Protein AF-A0AAD8M185-F1 (afdb_monomer_lite)

InterPro domains:
  IPR000719 Protein kinase domain [PF00069] (32-146)
  IPR000719 Protein kinase domain [PS50011] (1-158)
  IPR000719 Protein kinase domain [SM00220] (1-154)
  IPR008271 Serine/threonine-protein kinase, active site [PS00108] (58-70)
  IPR011009 Protein kinase-like domain superfamily [SSF56112] (32-154)
  IPR050108 Cyclin-dependent kinase [PTHR24056] (34-152)

Sequence (158 aa):
MKAQCSIYELLCNFVSNLLISLHKGVPEYVKQLLELRTTSRFQFQLCKGVAHCHSHGVLHRDLKPQNLVVDKDKVILKIADLGLGRAFTVPLKSYTHEIVTLWYRAPEVLRGTIHYSTAIDMWSVRCIFAEMARRQALFQGDSEFQQLLHIFWYTFVK

Organism: NCBI:txid360622

Structure (mmCIF, N/CA/C/O backbone):
data_AF-A0AAD8M185-F1
#
_entry.id   AF-A0AAD8M185-F1
#
loop_
_atom_site.group_PDB
_atom_site.id
_atom_site.type_symbol
_atom_site.label_atom_id
_atom_site.label_alt_id
_atom_site.label_comp_id
_atom_site.label_asym_id
_atom_site.label_entity_id
_atom_site.label_seq_id
_atom_site.pdbx_PDB_ins_code
_atom_site.Cartn_x
_atom_site.Cartn_y
_atom_site.Cartn_z
_atom_site.occupancy
_atom_site.B_iso_or_equiv
_atom_site.auth_seq_id
_atom_site.auth_comp_id
_atom_site.auth_asym_id
_atom_site.auth_atom_id
_atom_site.pdbx_PDB_model_num
ATOM 1 N N . MET A 1 1 ? -8.915 -17.607 -12.278 1.00 34.66 1 MET A N 1
ATOM 2 C CA . MET A 1 1 ? -9.828 -17.189 -11.185 1.00 34.66 1 MET A CA 1
ATOM 3 C C . MET A 1 1 ? -9.411 -17.684 -9.796 1.00 34.66 1 MET A C 1
ATOM 5 O O . MET A 1 1 ? -9.163 -16.824 -8.967 1.00 34.66 1 MET A O 1
ATOM 9 N N . LYS A 1 2 ? -9.274 -18.993 -9.498 1.00 29.36 2 LYS A N 1
ATOM 10 C CA . LYS A 1 2 ? -9.004 -19.457 -8.106 1.00 29.36 2 LYS A CA 1
ATOM 11 C C . LYS A 1 2 ? -7.761 -18.836 -7.424 1.00 29.36 2 LYS A C 1
ATOM 13 O O . LYS A 1 2 ? -7.832 -18.513 -6.247 1.00 29.36 2 LYS A O 1
ATOM 18 N N . ALA A 1 3 ? -6.669 -18.593 -8.156 1.00 33.44 3 ALA A N 1
ATOM 19 C CA . ALA A 1 3 ? -5.424 -18.046 -7.593 1.00 33.44 3 ALA A CA 1
ATOM 20 C C . ALA A 1 3 ? -5.501 -16.583 -7.100 1.00 33.44 3 ALA A C 1
ATOM 22 O O . ALA A 1 3 ? -4.717 -16.196 -6.242 1.00 33.44 3 ALA A O 1
ATOM 23 N N . GLN A 1 4 ? -6.435 -15.763 -7.603 1.00 37.31 4 GLN A N 1
ATOM 24 C CA . GLN A 1 4 ? -6.602 -14.391 -7.096 1.00 37.31 4 GLN A CA 1
ATOM 25 C C . GLN A 1 4 ? -7.245 -14.376 -5.702 1.00 37.31 4 GLN A C 1
ATOM 27 O O . GLN A 1 4 ? -6.968 -13.475 -4.921 1.00 37.31 4 GLN A O 1
ATOM 32 N N . CYS A 1 5 ? -8.072 -15.372 -5.368 1.00 41.09 5 CYS A N 1
ATOM 33 C CA . CYS A 1 5 ? -8.829 -15.392 -4.116 1.00 41.09 5 CYS A CA 1
ATOM 34 C C . CYS A 1 5 ? -7.919 -15.590 -2.887 1.00 41.09 5 CYS A C 1
ATOM 36 O O . CYS A 1 5 ? -8.020 -14.830 -1.925 1.00 41.09 5 CYS A O 1
ATOM 38 N N . SER A 1 6 ? -6.950 -16.513 -2.964 1.00 51.88 6 SER A N 1
ATOM 39 C CA . SER A 1 6 ? -6.084 -16.850 -1.823 1.00 51.88 6 SER A CA 1
ATOM 40 C C . SER A 1 6 ? -5.147 -15.718 -1.390 1.00 51.88 6 SER A C 1
ATOM 42 O O . SER A 1 6 ? -4.819 -15.630 -0.211 1.00 51.88 6 SER A O 1
ATOM 44 N N . ILE A 1 7 ? -4.729 -14.828 -2.300 1.00 55.47 7 ILE A N 1
ATOM 45 C CA . ILE A 1 7 ? -3.873 -13.677 -1.962 1.00 55.47 7 ILE A CA 1
ATOM 46 C C . ILE A 1 7 ? -4.628 -12.643 -1.114 1.00 55.47 7 ILE A C 1
ATOM 48 O O . ILE A 1 7 ? -4.064 -12.125 -0.149 1.00 55.47 7 ILE A O 1
ATOM 52 N N . TYR A 1 8 ? -5.900 -12.368 -1.423 1.00 54.56 8 TYR A N 1
ATOM 53 C CA . TYR A 1 8 ? -6.714 -11.464 -0.604 1.00 54.56 8 TYR A CA 1
ATOM 54 C C . TYR A 1 8 ? -7.125 -12.112 0.721 1.00 54.56 8 TYR A C 1
ATOM 56 O O . TYR A 1 8 ? -7.108 -11.425 1.737 1.00 54.56 8 TYR A O 1
ATOM 64 N N . GLU A 1 9 ? -7.399 -13.421 0.754 1.00 51.75 9 GLU A N 1
ATOM 65 C CA . GLU A 1 9 ? -7.605 -14.153 2.014 1.00 51.75 9 GLU A CA 1
ATOM 66 C C . GLU A 1 9 ? -6.352 -14.142 2.898 1.00 51.75 9 GLU A C 1
ATOM 68 O O . GLU A 1 9 ? -6.444 -13.828 4.083 1.00 51.75 9 GLU A O 1
ATOM 73 N N . LEU A 1 10 ? -5.162 -14.392 2.336 1.00 52.41 10 LEU A N 1
ATOM 74 C CA . LEU A 1 10 ? -3.885 -14.270 3.049 1.00 52.41 10 LEU A CA 1
ATOM 75 C C . LEU A 1 10 ? -3.661 -12.858 3.599 1.00 52.41 10 LEU A C 1
ATOM 77 O O . LEU A 1 10 ? -3.129 -12.723 4.698 1.00 52.41 10 LEU A O 1
ATOM 81 N N . LEU A 1 11 ? -4.095 -11.811 2.890 1.00 56.72 11 LEU A N 1
ATOM 82 C CA . LEU A 1 11 ? -4.024 -10.435 3.388 1.00 56.72 11 LEU A CA 1
ATOM 83 C C . LEU A 1 11 ? -5.088 -10.114 4.443 1.00 56.72 11 LEU A C 1
ATOM 85 O O . LEU A 1 11 ? -4.765 -9.423 5.404 1.00 56.72 11 LEU A O 1
ATOM 89 N N . CYS A 1 12 ? -6.312 -10.634 4.337 1.00 51.94 12 CYS A N 1
ATOM 90 C CA . CYS A 1 12 ? -7.308 -10.555 5.411 1.00 51.94 12 CYS A CA 1
ATOM 91 C C . CYS A 1 12 ? -6.817 -11.280 6.672 1.00 51.94 12 CYS A C 1
ATOM 93 O O . CYS A 1 12 ? -6.930 -10.742 7.775 1.00 51.94 12 CYS A O 1
ATOM 95 N N . ASN A 1 13 ? -6.187 -12.444 6.512 1.00 48.09 13 ASN A N 1
ATOM 96 C CA . ASN A 1 13 ? -5.552 -13.188 7.595 1.00 48.09 13 ASN A CA 1
ATOM 97 C C . ASN A 1 13 ? -4.321 -12.449 8.144 1.00 48.09 13 ASN A C 1
ATOM 99 O O . ASN A 1 13 ? -4.125 -12.428 9.352 1.00 48.09 13 ASN A O 1
ATOM 103 N N . PHE A 1 14 ? -3.528 -11.771 7.307 1.00 57.72 14 PHE A N 1
ATOM 104 C CA . PHE A 1 14 ? -2.408 -10.934 7.759 1.00 57.72 14 PHE A CA 1
ATOM 105 C C . PHE A 1 14 ? -2.886 -9.690 8.518 1.00 57.72 14 PHE A C 1
ATOM 107 O O . PHE A 1 14 ? -2.328 -9.383 9.563 1.00 57.72 14 PHE A O 1
ATOM 114 N N . VAL A 1 15 ? -3.940 -9.007 8.056 1.00 53.88 15 VAL A N 1
ATOM 115 C CA . VAL A 1 15 ? -4.587 -7.899 8.785 1.00 53.88 15 VAL A CA 1
ATOM 116 C C . VAL A 1 15 ? -5.121 -8.385 10.129 1.00 53.88 15 VAL A C 1
ATOM 118 O O . VAL A 1 15 ? -4.850 -7.758 11.150 1.00 53.88 15 VAL A O 1
ATOM 121 N N . SER A 1 16 ? -5.808 -9.530 10.144 1.00 53.81 16 SER A N 1
ATOM 122 C CA . SER A 1 16 ? -6.303 -10.159 11.373 1.00 53.81 16 SER A CA 1
ATOM 123 C C . SER A 1 16 ? -5.156 -10.501 12.326 1.00 53.81 16 SER A C 1
ATOM 125 O O . SER A 1 16 ? -5.200 -10.116 13.487 1.00 53.81 16 SER A O 1
ATOM 127 N N . ASN A 1 17 ? -4.086 -11.136 11.842 1.00 48.56 17 ASN A N 1
ATOM 128 C CA . ASN A 1 17 ? -2.931 -11.519 12.657 1.00 48.56 17 ASN A CA 1
ATOM 129 C C . ASN A 1 17 ? -2.106 -10.312 13.135 1.00 48.56 17 ASN A C 1
ATOM 131 O O . ASN A 1 17 ? -1.610 -10.329 14.259 1.00 48.56 17 ASN A O 1
ATOM 135 N N . LEU A 1 18 ? -1.992 -9.247 12.335 1.00 52.72 18 LEU A N 1
ATOM 136 C CA . LEU A 1 18 ? -1.329 -8.000 12.725 1.00 52.72 18 LEU A CA 1
ATOM 137 C C . LEU A 1 18 ? -2.141 -7.256 13.796 1.00 52.72 18 LEU A C 1
ATOM 139 O O . LEU A 1 18 ? -1.565 -6.807 14.784 1.00 52.72 18 LEU A O 1
ATOM 143 N N . LEU A 1 19 ? -3.472 -7.201 13.660 1.00 51.69 19 LEU A N 1
ATOM 144 C CA . LEU A 1 19 ? -4.376 -6.729 14.717 1.00 51.69 19 LEU A CA 1
ATOM 145 C C . LEU A 1 19 ? -4.228 -7.582 15.987 1.00 51.69 19 LEU A C 1
ATOM 147 O O . LEU A 1 19 ? -3.966 -7.037 17.054 1.00 51.69 19 LEU A O 1
ATOM 151 N N . ILE A 1 20 ? -4.300 -8.912 15.882 1.00 50.72 20 ILE A N 1
ATOM 152 C CA . ILE A 1 20 ? -4.135 -9.842 17.015 1.00 50.72 20 ILE A CA 1
ATOM 153 C C . ILE A 1 20 ? -2.769 -9.661 17.701 1.00 50.72 20 ILE A C 1
ATOM 155 O O . ILE A 1 20 ? -2.691 -9.693 18.930 1.00 50.72 20 ILE A O 1
ATOM 159 N N . SER A 1 21 ? -1.696 -9.417 16.942 1.00 49.62 21 SER A N 1
ATOM 160 C CA . SER A 1 21 ? -0.357 -9.175 17.493 1.00 49.62 21 SER A CA 1
ATOM 161 C C . SER A 1 21 ? -0.231 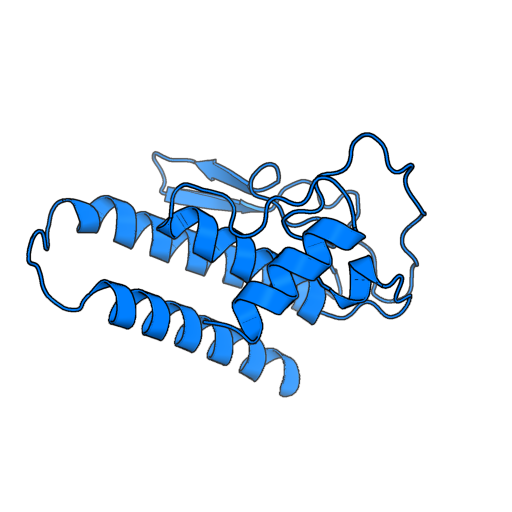-7.831 18.216 1.00 49.62 21 SER A C 1
ATOM 163 O O . SER A 1 21 ? 0.568 -7.729 19.144 1.00 49.62 21 SER A O 1
ATOM 165 N N . LEU A 1 22 ? -1.002 -6.814 17.819 1.00 50.03 22 LEU A N 1
ATOM 166 C CA . LEU A 1 22 ? -1.076 -5.514 18.501 1.00 50.03 22 LEU A CA 1
ATOM 167 C C . LEU A 1 22 ? -2.016 -5.539 19.724 1.00 50.03 22 LEU A C 1
ATOM 169 O O . LEU A 1 22 ? -1.921 -4.677 20.590 1.00 50.03 22 LEU A O 1
ATOM 173 N N . HIS A 1 23 ? -2.900 -6.537 19.821 1.00 51.09 23 HIS A N 1
ATOM 174 C CA . HIS A 1 23 ? -3.928 -6.662 20.862 1.00 51.09 23 HIS A CA 1
ATOM 175 C C . HIS A 1 23 ? -3.467 -7.339 22.170 1.00 51.09 23 HIS A C 1
ATOM 177 O O . HIS A 1 23 ? -4.254 -7.454 23.113 1.00 51.09 23 HIS A O 1
ATOM 183 N N . LYS A 1 24 ? -2.217 -7.811 22.270 1.00 46.00 24 LYS A N 1
ATOM 184 C CA . LYS A 1 24 ? -1.721 -8.511 23.468 1.00 46.00 24 LYS A CA 1
ATOM 185 C C . LYS A 1 24 ? -1.332 -7.544 24.597 1.00 46.00 24 LYS A C 1
ATOM 187 O O . LYS A 1 24 ? -0.154 -7.259 24.782 1.00 46.00 24 LYS A O 1
ATOM 192 N N . GLY A 1 25 ? -2.313 -7.124 25.404 1.00 53.72 25 GLY A N 1
ATOM 193 C CA . GLY A 1 25 ? -2.055 -6.782 26.814 1.00 53.72 25 GLY A CA 1
ATOM 194 C C . GLY A 1 25 ? -2.787 -5.593 27.447 1.00 53.72 25 GLY A C 1
ATOM 195 O O . GLY A 1 25 ? -2.697 -5.466 28.663 1.00 53.72 25 GLY A O 1
ATOM 196 N N . VAL A 1 26 ? -3.496 -4.730 26.703 1.00 50.91 26 VAL A N 1
ATOM 197 C CA . VAL A 1 26 ? -4.074 -3.493 27.285 1.00 50.91 26 VAL A CA 1
ATOM 198 C C . VAL A 1 26 ? -5.496 -3.186 26.797 1.00 50.91 26 VAL A C 1
ATOM 200 O O . VAL A 1 26 ? -5.781 -3.310 25.606 1.00 50.91 26 VAL A O 1
ATOM 203 N N . PRO A 1 27 ? -6.360 -2.691 27.702 1.00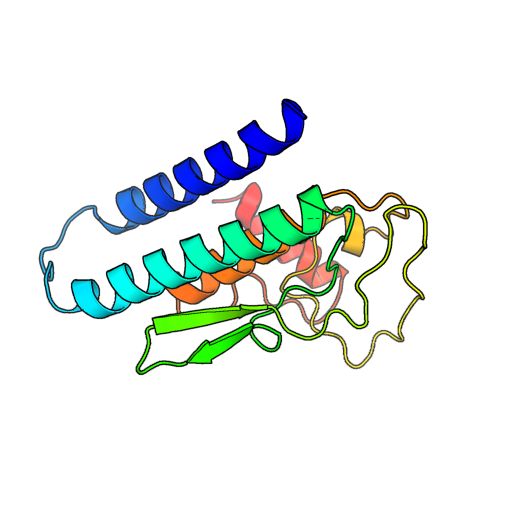 50.28 27 PRO A N 1
ATOM 204 C CA . PRO A 1 27 ? -7.587 -1.984 27.351 1.00 50.28 27 PRO A CA 1
ATOM 205 C C . PRO A 1 27 ? -7.708 -0.611 28.079 1.00 50.28 27 PRO A C 1
ATOM 207 O O . PRO A 1 27 ? -7.968 -0.590 29.273 1.00 50.28 27 PRO A O 1
ATOM 210 N N . GLU A 1 28 ? -7.632 0.604 27.516 1.00 54.16 28 GLU A N 1
ATOM 211 C CA . GLU A 1 28 ? -7.358 1.199 26.181 1.00 54.16 28 GLU A CA 1
ATOM 212 C C . GLU A 1 28 ? -8.210 0.753 24.977 1.00 54.16 28 GLU A C 1
ATOM 214 O O . GLU A 1 28 ? -8.174 1.346 23.901 1.00 54.16 28 GLU A O 1
ATOM 219 N N . TYR A 1 29 ? -9.119 -0.188 25.204 1.00 41.25 29 TYR A N 1
ATOM 220 C CA . TYR A 1 29 ? -10.017 -0.832 24.242 1.00 41.25 29 TYR A CA 1
ATOM 221 C C . TYR A 1 29 ? -11.039 0.086 23.540 1.00 41.25 29 TYR A C 1
ATOM 223 O O . TYR A 1 29 ? -11.903 -0.416 22.829 1.00 41.25 29 TYR A O 1
ATOM 231 N N . VAL A 1 30 ? -10.990 1.407 23.754 1.00 46.72 30 VAL A N 1
ATOM 232 C CA . VAL A 1 30 ? -12.017 2.373 23.315 1.00 46.72 30 VAL A CA 1
ATOM 233 C C . VAL A 1 30 ? -11.448 3.487 22.444 1.00 46.72 30 VAL A C 1
ATOM 235 O O . VAL A 1 30 ? -11.991 3.744 21.372 1.00 46.72 30 VAL A O 1
ATOM 238 N N . LYS A 1 31 ? -10.358 4.146 22.855 1.00 44.03 31 LYS A N 1
ATOM 239 C CA . LYS A 1 31 ? -9.822 5.319 22.136 1.00 44.03 31 LYS A CA 1
ATOM 240 C C . LYS A 1 31 ? -9.350 4.955 20.733 1.00 44.03 31 LYS A C 1
ATOM 242 O O . LYS A 1 31 ? -9.652 5.651 19.767 1.00 44.03 31 LYS A O 1
ATOM 247 N N . GLN A 1 32 ? -8.713 3.795 20.611 1.00 48.47 32 GLN A N 1
ATOM 248 C CA . GLN A 1 32 ? -8.351 3.224 19.324 1.00 48.47 32 GLN A CA 1
ATOM 249 C C . GLN A 1 32 ? -9.537 2.648 18.540 1.00 48.47 32 GLN A C 1
ATOM 251 O O . GLN A 1 32 ? -9.385 2.474 17.342 1.00 48.47 32 GLN A O 1
ATOM 256 N N . LEU A 1 33 ? -10.726 2.380 19.102 1.00 48.22 33 LEU A N 1
ATOM 257 C CA . LEU A 1 33 ? -11.811 1.774 18.306 1.00 48.22 33 LEU A CA 1
ATOM 258 C C . LEU A 1 33 ? -12.290 2.672 17.161 1.00 48.22 33 LEU A C 1
ATOM 260 O O . LEU A 1 33 ? -12.665 2.139 16.122 1.00 48.22 33 LEU A O 1
ATOM 264 N N . LEU A 1 34 ? -12.263 3.999 17.299 1.00 48.00 34 LEU A N 1
ATOM 265 C CA . LEU A 1 34 ? -12.620 4.894 16.192 1.00 48.00 34 LEU A CA 1
ATOM 266 C C . LEU A 1 34 ? -11.540 4.909 15.100 1.00 48.00 34 LEU A C 1
ATOM 268 O O . LEU A 1 34 ? -11.876 4.753 13.926 1.00 48.00 34 LEU A O 1
ATOM 272 N N . GLU A 1 35 ? -10.256 4.989 15.458 1.00 60.81 35 GLU A N 1
ATOM 273 C CA . GLU A 1 35 ? -9.162 4.948 14.477 1.00 60.81 35 GLU A CA 1
ATOM 274 C C . GLU A 1 35 ? -8.921 3.556 13.880 1.00 60.81 35 GLU A C 1
ATOM 276 O O . GLU A 1 35 ? -8.701 3.458 12.679 1.00 60.81 35 GLU A O 1
ATOM 281 N N . LEU A 1 36 ? -9.006 2.474 14.657 1.00 63.50 36 LEU A N 1
ATOM 282 C CA . LEU A 1 36 ? -8.856 1.093 14.190 1.00 63.50 36 LEU A CA 1
ATOM 283 C C . LEU A 1 36 ? -10.057 0.633 13.365 1.00 63.50 36 LEU A C 1
ATOM 285 O O . LEU A 1 36 ? -9.849 -0.008 12.340 1.00 63.50 36 LEU A O 1
ATOM 289 N N . ARG A 1 37 ? -11.306 0.980 13.727 1.00 67.44 37 ARG A N 1
ATOM 290 C CA . ARG A 1 37 ? -12.460 0.697 12.847 1.00 67.44 37 ARG A CA 1
ATOM 291 C C . ARG A 1 37 ? -12.348 1.488 11.548 1.00 67.44 37 ARG A C 1
ATOM 293 O O . ARG A 1 37 ? -12.614 0.932 10.489 1.00 67.44 37 ARG A O 1
ATOM 300 N N . THR A 1 38 ? -11.924 2.749 11.606 1.00 75.25 38 THR A N 1
ATOM 301 C CA . THR A 1 38 ? -11.700 3.580 10.411 1.00 75.25 38 THR A CA 1
ATOM 302 C C . THR A 1 38 ? -10.560 3.029 9.551 1.00 75.25 38 THR A C 1
ATOM 304 O O . THR A 1 38 ? -10.736 2.836 8.352 1.00 75.25 38 THR A O 1
ATOM 307 N N . THR A 1 39 ? -9.440 2.651 10.167 1.00 79.00 39 THR A N 1
ATOM 308 C CA . THR A 1 39 ? -8.290 2.017 9.509 1.00 79.00 39 THR A CA 1
ATOM 309 C C . THR A 1 39 ? -8.683 0.687 8.880 1.00 79.00 39 THR A C 1
ATOM 311 O O . THR A 1 39 ? -8.448 0.496 7.697 1.00 79.00 39 THR A O 1
ATOM 314 N N . SER A 1 40 ? -9.368 -0.197 9.607 1.00 78.69 40 SER A N 1
ATOM 315 C CA . SER A 1 40 ? -9.876 -1.472 9.085 1.00 78.69 40 SER A CA 1
ATOM 316 C C . SER A 1 40 ? -10.859 -1.266 7.922 1.00 78.69 40 SER A C 1
ATOM 318 O O . SER A 1 40 ? -10.776 -1.963 6.910 1.00 78.69 40 SER A O 1
ATOM 320 N N . ARG A 1 41 ? -11.732 -0.247 7.986 1.00 83.50 41 ARG A N 1
ATOM 321 C CA . ARG A 1 41 ? -12.619 0.139 6.872 1.00 83.50 41 ARG A CA 1
ATOM 322 C C . ARG A 1 41 ? -11.848 0.673 5.666 1.00 83.50 41 ARG A C 1
ATOM 324 O O . ARG A 1 41 ? -12.248 0.380 4.542 1.00 83.50 41 ARG A O 1
ATOM 331 N N . PHE A 1 42 ? -10.771 1.431 5.857 1.00 87.50 42 PHE A N 1
ATOM 332 C CA . PHE A 1 42 ? -9.903 1.893 4.768 1.00 87.50 42 PHE A CA 1
ATOM 333 C C . PHE A 1 42 ? -9.060 0.760 4.176 1.00 87.50 42 PHE A C 1
ATOM 335 O O . PHE A 1 42 ? -8.972 0.654 2.957 1.00 87.50 42 PHE A O 1
ATOM 342 N N . GLN A 1 43 ? -8.532 -0.143 5.004 1.00 86.31 43 GLN A N 1
ATOM 343 C CA . GLN A 1 43 ? -7.832 -1.354 4.574 1.00 86.31 43 GLN A CA 1
ATOM 344 C C . GLN A 1 43 ? -8.750 -2.246 3.725 1.00 86.31 43 GLN A C 1
ATOM 346 O O . GLN A 1 43 ? -8.393 -2.636 2.613 1.00 86.31 43 GLN A O 1
ATOM 351 N N . PHE A 1 44 ? -9.976 -2.497 4.194 1.00 85.56 44 PHE A N 1
ATOM 352 C CA . PHE A 1 44 ? -10.986 -3.248 3.448 1.00 85.56 44 PHE A CA 1
ATOM 353 C C . PHE A 1 44 ? -11.365 -2.566 2.123 1.00 85.56 44 PHE A C 1
ATOM 355 O O . PHE A 1 44 ? -11.429 -3.227 1.087 1.00 85.56 44 PHE A O 1
ATOM 362 N N . GLN A 1 45 ? -11.577 -1.245 2.128 1.00 90.50 45 GLN A N 1
ATOM 363 C CA . GLN A 1 45 ? -11.870 -0.482 0.909 1.00 90.50 45 GLN A CA 1
ATOM 364 C C . GLN A 1 45 ? -10.706 -0.496 -0.088 1.00 90.50 45 GLN A C 1
ATOM 366 O O . GLN A 1 45 ? -10.952 -0.661 -1.281 1.00 90.50 45 GLN A O 1
ATOM 371 N N . LEU A 1 46 ? -9.457 -0.401 0.381 1.00 91.56 46 LEU A N 1
ATOM 372 C CA . LEU A 1 46 ? -8.273 -0.503 -0.469 1.00 91.56 46 LEU A CA 1
ATOM 373 C C . LEU A 1 46 ? -8.176 -1.898 -1.102 1.00 91.56 46 LEU A C 1
ATOM 375 O O . LEU A 1 46 ? -8.080 -1.993 -2.322 1.00 91.56 46 LEU A O 1
ATOM 379 N N . CYS A 1 47 ? -8.310 -2.975 -0.318 1.00 89.44 47 CYS A N 1
ATOM 380 C CA . CYS A 1 47 ? -8.377 -4.339 -0.858 1.00 89.44 47 CYS A CA 1
ATOM 381 C C . CYS A 1 47 ? -9.498 -4.497 -1.897 1.00 89.44 47 CYS A C 1
ATOM 383 O O . CYS A 1 47 ? -9.259 -5.049 -2.968 1.00 89.44 47 CYS A O 1
ATOM 385 N N . LYS A 1 48 ? -10.703 -3.979 -1.620 1.00 89.44 48 LYS A N 1
ATOM 386 C CA . LYS A 1 48 ? -11.845 -4.040 -2.545 1.00 89.44 48 LYS A CA 1
ATOM 387 C C . LYS A 1 48 ? -11.581 -3.269 -3.845 1.00 89.44 48 LYS A C 1
ATOM 389 O O . LYS A 1 48 ? -11.927 -3.762 -4.916 1.00 89.44 48 LYS A O 1
ATOM 394 N N . GLY A 1 49 ? -10.962 -2.091 -3.761 1.00 91.19 49 GLY A N 1
ATOM 395 C CA . GLY A 1 49 ? -10.573 -1.289 -4.922 1.00 91.19 49 GLY A CA 1
ATOM 396 C C . GLY A 1 49 ? -9.507 -1.979 -5.775 1.00 91.19 49 GLY A C 1
ATOM 397 O O . GLY A 1 49 ? -9.690 -2.121 -6.980 1.00 91.19 49 GLY A O 1
ATOM 398 N N . VAL A 1 50 ? -8.439 -2.492 -5.155 1.00 90.81 50 VAL A N 1
ATOM 399 C CA . VAL A 1 50 ? -7.365 -3.205 -5.868 1.00 90.81 50 VAL A CA 1
ATOM 400 C C . VAL A 1 50 ? -7.888 -4.501 -6.501 1.00 90.81 50 VAL A C 1
ATOM 402 O O . VAL A 1 50 ? -7.601 -4.764 -7.666 1.00 90.81 50 VAL A O 1
ATOM 405 N N . ALA A 1 51 ? -8.736 -5.264 -5.803 1.00 88.75 51 ALA A N 1
ATOM 406 C CA . ALA A 1 51 ? -9.399 -6.446 -6.365 1.00 88.75 51 ALA A CA 1
ATOM 407 C C . ALA A 1 51 ? -10.311 -6.106 -7.559 1.00 88.75 51 ALA A C 1
ATOM 409 O O . ALA A 1 51 ? -10.386 -6.864 -8.531 1.00 88.75 51 ALA A O 1
ATOM 410 N N . HIS A 1 52 ? -10.980 -4.949 -7.529 1.00 89.94 52 HIS A N 1
ATOM 411 C CA . HIS A 1 52 ? -11.750 -4.456 -8.668 1.00 89.94 52 HIS A CA 1
ATOM 412 C C . HIS A 1 52 ? -10.841 -4.117 -9.864 1.00 89.94 52 HIS A C 1
ATOM 414 O O . HIS A 1 52 ? -11.121 -4.575 -10.968 1.00 89.94 52 HIS A O 1
ATOM 420 N N . CYS A 1 53 ? -9.709 -3.432 -9.664 1.00 89.00 53 CYS A N 1
ATOM 421 C CA . CYS A 1 53 ? -8.725 -3.203 -10.732 1.00 89.00 53 CYS A CA 1
ATOM 422 C C . CYS A 1 53 ? -8.192 -4.526 -11.315 1.00 89.00 53 CYS A C 1
ATOM 424 O O . CYS A 1 53 ? -8.218 -4.734 -12.530 1.00 89.00 53 CYS A O 1
ATOM 426 N N . HIS A 1 54 ? -7.784 -5.462 -10.452 1.00 88.50 54 HIS A N 1
ATOM 427 C CA . HIS A 1 54 ? -7.178 -6.738 -10.854 1.00 88.50 54 HIS A CA 1
ATOM 428 C C . HIS A 1 54 ? -8.154 -7.677 -11.571 1.00 88.50 54 HIS A C 1
ATOM 430 O O . HIS A 1 54 ? -7.735 -8.427 -12.453 1.00 88.50 54 HIS A O 1
ATOM 436 N N . SER A 1 55 ? -9.447 -7.642 -11.233 1.00 87.25 55 SER A N 1
ATOM 437 C CA . SER A 1 55 ? -10.484 -8.406 -11.952 1.00 87.25 55 SER A CA 1
ATOM 438 C C . SER A 1 55 ? -10.792 -7.847 -13.346 1.00 87.25 55 SER A C 1
ATOM 440 O O . SER A 1 55 ? -11.193 -8.613 -14.217 1.00 87.25 55 SER A O 1
ATOM 442 N N . HIS A 1 56 ? -10.520 -6.561 -13.587 1.00 88.06 56 HIS A N 1
ATOM 443 C CA . HIS A 1 56 ? -10.622 -5.913 -14.902 1.00 88.06 56 HIS A CA 1
ATOM 444 C C . HIS A 1 56 ? -9.280 -5.881 -15.660 1.00 88.06 56 HIS A C 1
ATOM 446 O O . HIS A 1 56 ? -9.148 -5.207 -16.678 1.00 88.06 56 HIS A O 1
ATOM 452 N N . GLY A 1 57 ? -8.267 -6.609 -15.176 1.00 84.00 57 GLY A N 1
ATOM 453 C CA . GLY A 1 57 ? -6.965 -6.742 -15.834 1.00 84.00 57 GLY A CA 1
ATOM 454 C C . GLY A 1 57 ? -6.045 -5.519 -15.736 1.00 84.00 57 GLY A C 1
ATOM 455 O O . GLY A 1 57 ? -5.079 -5.418 -16.496 1.00 84.00 57 GLY A O 1
ATOM 456 N N . VAL A 1 58 ? -6.324 -4.605 -14.802 1.00 85.06 58 VAL A N 1
ATOM 457 C CA . VAL A 1 58 ? -5.535 -3.392 -14.551 1.00 85.06 58 VAL A CA 1
ATOM 458 C C . VAL A 1 58 ? -4.635 -3.604 -13.335 1.00 85.06 58 VAL A C 1
ATOM 460 O O . VAL A 1 58 ? -5.126 -3.885 -12.244 1.00 85.06 58 VAL A O 1
ATOM 463 N N . LEU A 1 59 ? -3.323 -3.419 -13.509 1.00 84.62 59 LEU A N 1
ATOM 464 C CA . LEU A 1 59 ? -2.364 -3.263 -12.407 1.00 84.62 59 LEU A CA 1
ATOM 465 C C . LEU A 1 59 ? -2.110 -1.777 -12.162 1.00 84.62 59 LEU A C 1
ATOM 467 O O . LEU A 1 59 ? -1.894 -1.048 -13.129 1.00 84.62 59 LEU A O 1
ATOM 471 N N . HIS A 1 60 ? -2.076 -1.341 -10.903 1.00 87.50 60 HIS A N 1
ATOM 472 C CA . HIS A 1 60 ? -1.878 0.069 -10.551 1.00 87.50 60 HIS A CA 1
ATOM 473 C C . HIS A 1 60 ? -0.405 0.487 -10.589 1.00 87.50 60 HIS A C 1
ATOM 475 O O . HIS A 1 60 ? -0.092 1.567 -11.089 1.00 87.50 60 HIS A O 1
ATOM 481 N N . ARG A 1 61 ? 0.500 -0.363 -10.085 1.00 85.38 61 ARG A N 1
ATOM 482 C CA . ARG A 1 61 ? 1.971 -0.240 -10.150 1.00 85.38 61 ARG A CA 1
ATOM 483 C C . ARG A 1 61 ? 2.614 0.930 -9.390 1.00 85.38 61 ARG A C 1
ATOM 485 O O . ARG A 1 61 ? 3.837 0.980 -9.311 1.00 85.38 61 ARG A O 1
ATOM 492 N N . ASP A 1 62 ? 1.817 1.830 -8.822 1.00 85.31 62 ASP A N 1
ATOM 493 C CA . ASP A 1 62 ? 2.256 2.991 -8.033 1.00 85.31 62 ASP A CA 1
ATOM 494 C C . ASP A 1 62 ? 1.283 3.250 -6.867 1.00 85.31 62 ASP A C 1
ATOM 496 O O . ASP A 1 62 ? 0.812 4.360 -6.626 1.00 85.31 62 ASP A O 1
ATOM 500 N N . LEU A 1 63 ? 0.915 2.183 -6.153 1.00 89.81 63 LEU A N 1
ATOM 501 C CA . LEU A 1 63 ? 0.124 2.297 -4.930 1.00 89.81 63 LEU A CA 1
ATOM 502 C C . LEU A 1 63 ? 0.986 2.888 -3.809 1.00 89.81 63 LEU A C 1
ATOM 504 O O . LEU A 1 63 ? 1.960 2.286 -3.363 1.00 89.81 63 LEU A O 1
ATOM 508 N N . LYS A 1 64 ? 0.585 4.062 -3.329 1.00 89.44 64 LYS A N 1
ATOM 509 C CA . LYS A 1 64 ? 1.212 4.809 -2.231 1.00 89.44 64 LYS A CA 1
ATOM 510 C C . LYS A 1 64 ? 0.156 5.683 -1.542 1.00 89.44 64 LYS A C 1
ATOM 512 O O . LYS A 1 64 ? -0.847 5.994 -2.188 1.00 89.44 64 LYS A O 1
ATOM 517 N N . PRO A 1 65 ? 0.335 6.110 -0.278 1.00 89.81 65 PRO A N 1
ATOM 518 C CA . PRO A 1 65 ? -0.663 6.901 0.450 1.00 89.81 65 PRO A CA 1
ATOM 519 C C . PRO A 1 65 ? -1.106 8.181 -0.272 1.00 89.81 65 PRO A C 1
ATOM 521 O O . PRO A 1 65 ? -2.270 8.555 -0.182 1.00 89.81 65 PRO A O 1
ATOM 524 N N . GLN A 1 66 ? -0.214 8.813 -1.042 1.00 88.94 66 GLN A N 1
ATOM 525 C CA . GLN A 1 66 ? -0.506 10.013 -1.836 1.00 88.94 66 GLN A CA 1
ATOM 526 C C . GLN A 1 66 ? -1.537 9.758 -2.953 1.00 88.94 66 GLN A C 1
ATOM 528 O O . GLN A 1 66 ? -2.259 10.674 -3.334 1.00 88.94 66 GLN A O 1
ATOM 533 N N . ASN A 1 67 ? -1.648 8.514 -3.431 1.00 90.69 67 ASN A N 1
ATOM 534 C CA . ASN A 1 67 ? -2.601 8.094 -4.464 1.00 90.69 67 ASN A CA 1
ATOM 535 C C . ASN A 1 67 ? -3.920 7.557 -3.859 1.00 90.69 67 ASN A C 1
ATOM 537 O O . ASN A 1 67 ? -4.745 6.980 -4.567 1.00 90.69 67 ASN A O 1
ATOM 541 N N . LEU A 1 68 ? -4.145 7.739 -2.549 1.00 91.06 68 LEU A N 1
ATOM 542 C CA . LEU A 1 68 ? -5.370 7.340 -1.850 1.00 91.06 68 LEU A CA 1
ATOM 543 C C . LEU A 1 68 ? -6.159 8.575 -1.402 1.00 91.06 68 LEU A C 1
ATOM 545 O O . LEU A 1 68 ? -5.778 9.282 -0.471 1.00 91.06 68 LEU A O 1
ATOM 549 N N . VAL A 1 69 ? -7.302 8.815 -2.040 1.00 92.38 69 VAL A N 1
ATOM 550 C CA . VAL A 1 69 ? -8.196 9.928 -1.699 1.00 92.38 69 VAL A CA 1
ATOM 551 C C . VAL A 1 69 ? -9.173 9.475 -0.620 1.00 92.38 69 VAL A C 1
ATOM 553 O O . VAL A 1 69 ? -9.885 8.484 -0.794 1.00 92.38 69 VAL A O 1
ATOM 556 N N . VAL A 1 70 ? -9.224 10.211 0.491 1.00 89.38 70 VAL A N 1
ATOM 557 C CA . VAL A 1 70 ? -10.055 9.886 1.656 1.00 89.38 70 VAL A CA 1
ATOM 558 C C . VAL A 1 70 ? -11.063 10.998 1.933 1.00 89.38 70 VAL A C 1
ATOM 560 O O . VAL A 1 70 ? -10.690 12.121 2.265 1.00 89.38 70 VAL A O 1
ATOM 563 N N . ASP A 1 71 ? -12.348 10.653 1.868 1.00 89.25 71 ASP A N 1
ATOM 564 C CA . ASP A 1 71 ? -13.440 11.432 2.453 1.00 89.25 71 ASP A CA 1
ATOM 565 C C . ASP A 1 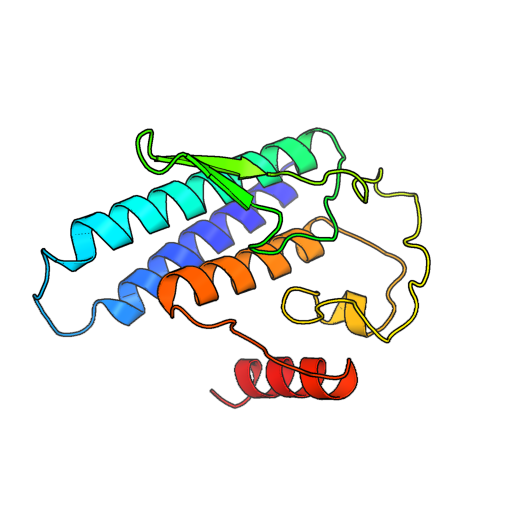71 ? -13.576 10.991 3.919 1.00 89.25 71 ASP A C 1
ATOM 567 O O . ASP A 1 71 ? -14.008 9.868 4.208 1.00 89.25 71 ASP A O 1
ATOM 571 N N . LYS A 1 72 ? -13.118 11.847 4.842 1.00 82.00 72 LYS A N 1
ATOM 572 C CA . LYS A 1 72 ? -13.072 11.543 6.281 1.00 82.00 72 LYS A CA 1
ATOM 573 C C . LYS A 1 72 ? -14.468 11.463 6.893 1.00 82.00 72 LYS A C 1
ATOM 575 O O . LYS A 1 72 ? -14.705 10.577 7.709 1.00 82.00 72 LYS A O 1
ATOM 580 N N . ASP A 1 73 ? -15.381 12.330 6.463 1.00 85.88 73 ASP A N 1
ATOM 581 C CA . ASP A 1 73 ? -16.727 12.447 7.031 1.00 85.88 73 ASP A CA 1
ATOM 582 C C . ASP A 1 73 ? -17.604 11.255 6.632 1.00 85.88 73 ASP A C 1
ATOM 584 O O . ASP A 1 73 ? -18.358 10.722 7.445 1.00 85.88 73 ASP A O 1
ATOM 588 N N . LYS A 1 74 ? -17.465 10.777 5.388 1.00 88.25 74 LYS A N 1
ATOM 589 C CA . LYS A 1 74 ? -18.177 9.586 4.892 1.00 88.25 74 LYS A CA 1
ATOM 590 C C . LYS A 1 74 ? -17.427 8.274 5.148 1.00 88.25 74 LYS A C 1
ATOM 592 O O . LYS A 1 74 ? -17.976 7.201 4.898 1.00 88.25 74 LYS A O 1
ATOM 597 N N . VAL A 1 75 ? -16.183 8.339 5.630 1.00 87.75 75 VAL A N 1
ATOM 598 C CA . VAL A 1 75 ? -15.268 7.193 5.803 1.00 87.75 75 VAL A CA 1
ATOM 599 C C . VAL A 1 75 ? -15.104 6.403 4.491 1.00 87.75 75 VAL A C 1
ATOM 601 O O . VAL A 1 75 ? -15.120 5.168 4.467 1.00 87.75 75 VAL A O 1
ATOM 604 N N . ILE A 1 76 ? -14.943 7.125 3.376 1.00 90.44 76 ILE A N 1
ATOM 605 C CA . ILE A 1 76 ? -14.760 6.548 2.035 1.00 90.44 76 ILE A CA 1
ATOM 606 C C . ILE A 1 76 ? -13.304 6.703 1.598 1.00 90.44 76 ILE A C 1
ATOM 608 O O . ILE A 1 76 ? -12.765 7.806 1.609 1.00 90.44 76 ILE A O 1
ATOM 612 N N . LEU A 1 77 ? -12.696 5.604 1.150 1.00 92.00 77 LEU A N 1
ATOM 613 C CA . LEU A 1 77 ? -11.394 5.595 0.484 1.00 92.00 77 LEU A CA 1
ATOM 614 C C . LEU A 1 77 ? -11.577 5.282 -1.002 1.00 92.00 77 LEU A C 1
ATOM 616 O O . LEU A 1 77 ? -12.256 4.320 -1.365 1.00 92.00 77 LEU A O 1
ATOM 620 N N . LYS A 1 78 ? -10.941 6.079 -1.862 1.00 91.06 78 LYS A N 1
ATOM 621 C CA . LYS A 1 78 ? -10.852 5.849 -3.306 1.00 91.06 78 LYS A CA 1
ATOM 622 C C . LYS A 1 78 ? -9.394 5.794 -3.746 1.00 91.06 78 LYS A C 1
ATOM 624 O O . LYS A 1 78 ? -8.558 6.552 -3.265 1.00 91.06 78 LYS A O 1
ATOM 629 N N . ILE A 1 79 ? -9.121 4.902 -4.687 1.00 92.12 79 ILE A N 1
ATOM 630 C CA . ILE A 1 79 ? -7.841 4.817 -5.388 1.00 92.12 79 ILE A CA 1
ATOM 631 C C . ILE A 1 79 ? -7.838 5.890 -6.484 1.00 92.12 79 ILE A C 1
ATOM 633 O O . ILE A 1 79 ? -8.819 6.012 -7.222 1.00 92.12 79 ILE A O 1
ATOM 637 N N . ALA A 1 80 ? -6.765 6.671 -6.562 1.00 87.25 80 ALA A N 1
ATOM 638 C CA . ALA A 1 80 ? -6.535 7.709 -7.560 1.00 87.25 80 ALA A CA 1
ATOM 639 C C . ALA A 1 80 ? -5.231 7.441 -8.331 1.00 87.25 80 ALA A C 1
ATOM 641 O O . ALA A 1 80 ? -4.533 6.474 -8.056 1.00 87.25 80 ALA A O 1
ATOM 642 N N . ASP A 1 81 ? -4.934 8.285 -9.321 1.00 78.50 81 ASP A N 1
ATOM 643 C CA . ASP A 1 81 ? -3.782 8.156 -10.225 1.00 78.50 81 ASP A CA 1
ATOM 644 C C . ASP A 1 81 ? -3.596 6.754 -10.842 1.00 78.50 81 ASP A C 1
ATOM 646 O O . ASP A 1 81 ? -2.581 6.070 -10.705 1.00 78.50 81 ASP A O 1
ATOM 650 N N . LEU A 1 82 ? -4.596 6.351 -11.629 1.00 67.19 82 LEU A N 1
ATOM 651 C CA . LEU A 1 82 ? -4.473 5.233 -12.564 1.00 67.19 82 LEU A CA 1
ATOM 652 C C . LEU A 1 82 ? -3.612 5.594 -13.801 1.00 67.19 82 LEU A C 1
ATOM 654 O O . LEU A 1 82 ? -3.656 4.865 -14.788 1.00 67.19 82 LEU A O 1
ATOM 658 N N . GLY A 1 83 ? -2.831 6.687 -13.791 1.00 53.47 83 GLY A N 1
ATOM 659 C CA . GLY A 1 83 ? -2.035 7.148 -14.940 1.00 53.47 83 GLY A CA 1
ATOM 660 C C . GLY A 1 83 ? -0.897 6.199 -15.338 1.00 53.47 83 GLY A C 1
ATOM 661 O O . GLY A 1 83 ? -0.498 6.143 -16.503 1.00 53.47 83 GLY A O 1
ATOM 662 N N . LEU A 1 84 ? -0.418 5.388 -14.390 1.00 52.53 84 LEU A N 1
ATOM 663 C CA . LEU A 1 84 ? 0.494 4.259 -14.629 1.00 52.53 84 LEU A CA 1
ATOM 664 C C . LEU A 1 84 ? -0.236 2.907 -14.752 1.00 52.53 84 LEU A C 1
ATOM 666 O O . LEU A 1 84 ? 0.400 1.879 -15.011 1.00 52.53 84 LEU A O 1
ATOM 670 N N . GLY A 1 85 ? -1.567 2.929 -14.633 1.00 54.03 85 GLY A N 1
ATOM 671 C CA . GLY A 1 85 ? -2.467 1.799 -14.795 1.00 54.03 85 GLY A CA 1
ATOM 672 C C . GLY A 1 85 ? -2.356 1.207 -16.193 1.00 54.03 85 GLY A C 1
ATOM 673 O O . GLY A 1 85 ? -2.805 1.791 -17.177 1.00 54.03 85 GLY A O 1
ATOM 674 N N . ARG A 1 86 ? -1.728 0.036 -16.295 1.00 57.44 86 ARG A N 1
ATOM 675 C CA . ARG A 1 86 ? -1.425 -0.616 -17.575 1.00 57.44 86 ARG A CA 1
ATOM 676 C C . ARG A 1 86 ? -1.925 -2.050 -17.571 1.00 57.44 86 ARG A C 1
ATOM 678 O O . ARG A 1 86 ? -1.773 -2.763 -16.575 1.00 57.44 86 ARG A O 1
ATOM 685 N N . ALA A 1 87 ? -2.438 -2.487 -18.722 1.00 53.72 87 ALA A N 1
ATOM 686 C CA . ALA A 1 87 ? -2.628 -3.904 -19.007 1.00 53.72 87 ALA A CA 1
ATOM 687 C C . ALA A 1 87 ? -1.320 -4.666 -18.726 1.00 53.72 87 ALA A C 1
ATOM 689 O O . ALA A 1 87 ? -0.225 -4.128 -18.933 1.00 53.72 87 ALA A O 1
ATOM 690 N N . PHE A 1 88 ? -1.429 -5.911 -18.250 1.00 51.28 88 PHE A N 1
ATOM 691 C CA . PHE A 1 88 ? -0.299 -6.739 -17.797 1.00 51.28 88 PHE A CA 1
ATOM 692 C C . PHE A 1 88 ? 0.920 -6.741 -18.742 1.00 51.28 88 PHE A C 1
ATOM 694 O O . PHE A 1 88 ? 2.053 -6.814 -18.278 1.00 51.28 88 PHE A O 1
ATOM 701 N N . THR A 1 89 ? 0.690 -6.618 -20.050 1.00 47.75 89 THR A N 1
ATOM 702 C CA . THR A 1 89 ? 1.682 -6.735 -21.128 1.00 47.75 89 THR A CA 1
ATOM 703 C C . THR A 1 89 ? 2.585 -5.519 -21.348 1.00 47.75 89 THR A C 1
ATOM 705 O O . THR A 1 89 ? 3.611 -5.658 -22.007 1.00 47.75 89 THR A O 1
ATOM 708 N N . VAL A 1 90 ? 2.239 -4.326 -20.852 1.00 49.50 90 VAL A N 1
ATOM 709 C CA . VAL A 1 90 ? 3.006 -3.107 -21.170 1.00 49.50 90 VAL A CA 1
ATOM 710 C C . VAL A 1 90 ? 4.121 -2.896 -20.134 1.00 49.50 90 VAL A C 1
ATOM 712 O O . VAL A 1 90 ? 3.795 -2.801 -18.948 1.00 49.50 90 VAL A O 1
ATOM 715 N N . PRO A 1 91 ? 5.408 -2.754 -20.514 1.00 50.44 91 PRO A N 1
ATO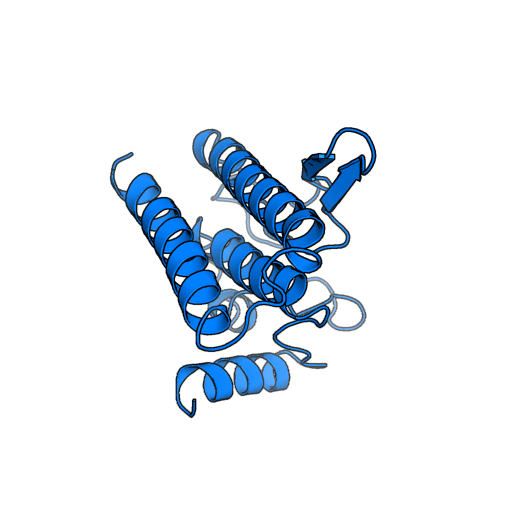M 716 C CA . PRO A 1 91 ? 6.486 -2.445 -19.568 1.00 50.44 91 PRO A CA 1
ATOM 717 C C . PRO A 1 91 ? 6.289 -1.094 -18.860 1.00 50.44 91 PRO A C 1
ATOM 719 O O . PRO A 1 91 ? 5.633 -0.190 -19.390 1.00 50.44 91 PRO A O 1
ATOM 722 N N . LEU A 1 92 ? 6.871 -0.927 -17.669 1.00 54.47 92 LEU A N 1
ATOM 723 C CA . LEU A 1 92 ? 7.084 0.404 -17.092 1.00 54.47 92 LEU A CA 1
ATOM 724 C C . LEU A 1 92 ? 8.250 1.078 -17.829 1.00 54.47 92 LEU A C 1
ATOM 726 O O . LEU A 1 92 ? 9.256 0.431 -18.115 1.00 54.47 92 LEU A O 1
ATOM 730 N N . LYS A 1 93 ? 8.128 2.376 -18.136 1.00 47.09 93 LYS A N 1
ATOM 731 C CA . LYS A 1 93 ? 9.304 3.169 -18.521 1.00 47.09 93 LYS A CA 1
ATOM 732 C C . LYS A 1 93 ? 10.198 3.322 -17.290 1.00 47.09 93 LYS A C 1
ATOM 734 O O . LYS A 1 93 ? 9.691 3.563 -16.196 1.00 47.09 93 LYS A O 1
ATOM 739 N N . SER A 1 94 ? 11.507 3.226 -17.485 1.00 41.81 94 SER A N 1
ATOM 740 C CA . SER A 1 94 ? 12.504 3.650 -16.507 1.00 41.81 94 SER A CA 1
ATOM 741 C C . SER A 1 94 ? 12.380 5.162 -16.293 1.00 41.81 94 SER A C 1
ATOM 743 O O . SER A 1 94 ? 12.771 5.960 -17.142 1.00 41.81 94 SER A O 1
ATOM 745 N N . TYR A 1 95 ? 11.778 5.553 -15.170 1.00 45.22 95 TYR A N 1
ATOM 746 C CA . TYR A 1 95 ? 11.797 6.934 -14.694 1.00 45.22 95 TYR A CA 1
ATOM 747 C C . TYR A 1 95 ? 13.137 7.209 -14.006 1.00 45.22 95 TYR A C 1
ATOM 749 O O . TYR A 1 95 ? 13.687 6.327 -13.347 1.00 45.22 95 TYR A O 1
ATOM 757 N N . THR A 1 96 ? 13.666 8.419 -14.180 1.00 38.72 96 THR A N 1
ATOM 758 C CA . THR A 1 96 ? 14.948 8.846 -13.608 1.00 38.72 96 THR A CA 1
ATOM 759 C C . THR A 1 96 ? 14.928 8.786 -12.076 1.00 38.72 96 THR A C 1
ATOM 761 O O . THR A 1 96 ? 13.912 9.066 -11.441 1.00 38.72 96 THR A O 1
ATOM 764 N N . HIS A 1 97 ? 16.058 8.388 -11.482 1.00 40.91 97 HIS A N 1
ATOM 765 C CA . HIS A 1 97 ? 16.143 7.940 -10.083 1.00 40.91 97 HIS A CA 1
ATOM 766 C C . HIS A 1 97 ? 15.866 9.014 -9.013 1.00 40.91 97 HIS A C 1
ATOM 768 O O . HIS A 1 97 ? 15.724 8.668 -7.845 1.00 40.91 97 HIS A O 1
ATOM 774 N N . GLU A 1 98 ? 15.797 10.296 -9.372 1.00 38.28 98 GLU A N 1
ATOM 775 C CA . GLU A 1 98 ? 15.992 11.390 -8.410 1.00 38.28 98 GLU A CA 1
ATOM 776 C C . GLU A 1 98 ? 14.737 11.804 -7.621 1.00 38.28 98 GLU A C 1
ATOM 778 O O . GLU A 1 98 ? 14.875 12.414 -6.564 1.00 38.28 98 GLU A O 1
ATOM 783 N N . ILE A 1 99 ? 13.514 11.488 -8.083 1.00 49.56 99 ILE A N 1
ATOM 784 C CA . ILE A 1 99 ? 12.269 11.933 -7.412 1.00 49.56 99 ILE A CA 1
ATOM 785 C C . ILE A 1 99 ? 11.133 10.888 -7.478 1.00 49.56 99 ILE A C 1
ATOM 787 O O . ILE A 1 99 ? 9.999 11.207 -7.838 1.00 49.56 99 ILE A O 1
ATOM 791 N N . VAL A 1 100 ? 11.393 9.619 -7.133 1.00 61.31 100 VAL A N 1
ATOM 792 C CA . VAL A 1 100 ? 10.309 8.620 -6.993 1.00 61.31 100 VAL A CA 1
ATOM 793 C C . VAL A 1 100 ? 10.406 7.837 -5.687 1.00 61.31 100 VAL A C 1
ATOM 795 O O . VAL A 1 100 ? 11.365 7.109 -5.451 1.00 61.31 100 VAL A O 1
ATOM 798 N N . THR A 1 101 ? 9.366 7.936 -4.855 1.00 72.56 101 THR A N 1
ATOM 799 C CA . THR A 1 101 ? 9.263 7.257 -3.557 1.00 72.56 101 THR A CA 1
ATOM 800 C C . THR A 1 101 ? 9.352 5.732 -3.707 1.00 72.56 101 THR A C 1
ATOM 802 O O . THR A 1 101 ? 8.434 5.084 -4.209 1.00 72.56 101 THR A O 1
ATOM 805 N N . LEU A 1 102 ? 10.454 5.141 -3.237 1.00 87.50 102 LEU A N 1
ATOM 806 C CA . LEU A 1 102 ? 10.722 3.698 -3.337 1.00 87.50 102 LEU A CA 1
ATOM 807 C C . LEU A 1 102 ? 9.954 2.856 -2.302 1.00 87.50 102 LEU A C 1
ATOM 809 O O . LEU A 1 102 ? 9.849 1.638 -2.445 1.00 87.50 102 LEU A O 1
ATOM 813 N N . TRP A 1 103 ? 9.416 3.504 -1.268 1.00 92.31 103 TRP A N 1
ATOM 814 C CA . TRP A 1 103 ? 8.997 2.910 0.007 1.00 92.31 103 TRP A CA 1
ATOM 815 C C . TRP A 1 103 ? 7.922 1.816 -0.099 1.00 92.31 103 TRP A C 1
ATOM 817 O O . TRP A 1 103 ? 7.878 0.906 0.730 1.00 92.31 103 TRP A O 1
ATOM 827 N N . TYR A 1 104 ? 7.095 1.871 -1.148 1.00 90.69 104 TYR A N 1
ATOM 828 C CA . TYR A 1 104 ? 5.984 0.944 -1.404 1.00 90.69 104 TYR A CA 1
ATOM 829 C C . TYR A 1 104 ? 6.252 -0.018 -2.574 1.00 90.69 104 TYR A C 1
ATOM 831 O O . TYR A 1 104 ? 5.375 -0.808 -2.923 1.00 90.69 104 TYR A O 1
ATOM 839 N N . ARG A 1 105 ? 7.439 0.030 -3.198 1.00 89.94 105 ARG A N 1
ATOM 840 C CA . ARG A 1 105 ? 7.806 -0.856 -4.316 1.00 89.94 105 ARG A CA 1
ATOM 841 C C . ARG A 1 105 ? 8.158 -2.258 -3.818 1.00 89.94 105 ARG A C 1
ATOM 843 O O . ARG A 1 105 ? 8.840 -2.413 -2.806 1.00 89.94 105 ARG A O 1
ATOM 850 N N . ALA A 1 106 ? 7.724 -3.267 -4.570 1.00 88.25 106 ALA A N 1
ATOM 851 C CA . ALA A 1 106 ? 8.039 -4.668 -4.308 1.00 88.25 106 ALA A CA 1
ATOM 852 C C . ALA A 1 106 ? 9.523 -4.986 -4.598 1.00 88.25 106 ALA A C 1
ATOM 854 O O . ALA A 1 106 ? 10.104 -4.385 -5.510 1.00 88.25 106 ALA A O 1
ATOM 855 N N . PRO A 1 107 ? 10.159 -5.922 -3.867 1.00 88.94 107 PRO A N 1
ATOM 856 C CA . PRO A 1 107 ? 11.582 -6.231 -4.028 1.00 88.94 107 PRO A CA 1
ATOM 857 C C . PRO A 1 107 ? 11.936 -6.735 -5.435 1.00 88.94 107 PRO A C 1
ATOM 859 O O . PRO A 1 107 ? 13.019 -6.448 -5.933 1.00 88.94 107 PRO A O 1
ATOM 862 N N . GLU A 1 108 ? 11.029 -7.428 -6.122 1.00 83.56 108 GLU A N 1
ATOM 863 C CA . GLU A 1 108 ? 11.197 -7.838 -7.517 1.00 83.56 108 GLU A CA 1
ATOM 864 C C . GLU A 1 108 ? 11.186 -6.652 -8.497 1.00 83.56 108 GLU A C 1
ATOM 866 O O . GLU A 1 108 ? 11.908 -6.678 -9.494 1.00 83.56 108 GLU A O 1
ATOM 871 N N . VAL A 1 109 ? 10.441 -5.581 -8.190 1.00 85.12 109 VAL A N 1
ATOM 872 C CA . VAL A 1 109 ? 10.424 -4.336 -8.979 1.00 85.12 109 VAL A CA 1
ATOM 873 C C . VAL A 1 109 ? 11.728 -3.563 -8.776 1.00 85.12 109 VAL A C 1
ATOM 875 O O . VAL A 1 109 ? 12.319 -3.115 -9.752 1.00 85.12 109 VAL A O 1
ATOM 878 N N . LEU A 1 110 ? 12.225 -3.486 -7.535 1.00 86.25 110 LEU A N 1
ATOM 879 C CA . LEU A 1 110 ? 13.535 -2.897 -7.205 1.00 86.25 110 LEU A CA 1
ATOM 880 C C . LEU A 1 110 ? 14.715 -3.680 -7.808 1.00 86.25 110 LEU A C 1
ATOM 882 O O . LEU A 1 110 ? 15.802 -3.141 -7.969 1.00 86.25 110 LEU A O 1
ATOM 886 N N . ARG A 1 111 ? 14.508 -4.955 -8.159 1.00 82.75 111 ARG A N 1
ATOM 887 C CA . ARG A 1 111 ? 15.473 -5.797 -8.885 1.00 82.75 111 ARG A CA 1
ATOM 888 C C . ARG A 1 111 ? 15.314 -5.740 -10.411 1.00 82.75 111 ARG A C 1
ATOM 890 O O . ARG A 1 111 ? 15.949 -6.528 -11.107 1.00 82.75 111 ARG A O 1
ATOM 897 N N . GLY A 1 112 ? 14.467 -4.850 -10.932 1.00 79.75 112 GLY A N 1
ATOM 898 C CA . GLY A 1 112 ? 14.291 -4.647 -12.370 1.00 79.75 112 GLY A CA 1
ATOM 899 C C . GLY A 1 112 ? 13.508 -5.748 -13.092 1.00 79.75 112 GLY A C 1
ATOM 900 O O . GLY A 1 112 ? 13.710 -5.934 -14.291 1.00 79.75 112 GLY A O 1
ATOM 901 N N . THR A 1 113 ? 12.619 -6.490 -12.413 1.00 77.19 113 THR A N 1
ATOM 902 C CA . THR A 1 113 ? 11.765 -7.463 -13.119 1.00 77.19 113 THR A CA 1
ATOM 903 C C . THR A 1 113 ? 10.883 -6.774 -14.163 1.00 77.19 113 THR A C 1
ATOM 905 O O . THR A 1 113 ? 10.242 -5.757 -13.888 1.00 77.19 113 THR A O 1
ATOM 908 N N . ILE A 1 114 ? 10.809 -7.369 -15.354 1.00 70.12 114 ILE A N 1
ATOM 909 C CA . ILE A 1 114 ? 9.891 -6.957 -16.427 1.00 70.12 114 ILE A CA 1
ATOM 910 C C . ILE A 1 114 ? 8.519 -7.643 -16.321 1.00 70.12 114 ILE A C 1
ATOM 912 O O . ILE A 1 114 ? 7.560 -7.224 -16.969 1.00 70.12 114 ILE A O 1
ATOM 916 N N . HIS A 1 115 ? 8.411 -8.699 -15.507 1.00 72.00 115 HIS A N 1
ATOM 917 C CA . HIS A 1 115 ? 7.190 -9.485 -15.343 1.00 72.00 115 HIS A CA 1
ATOM 918 C C . HIS A 1 115 ? 6.384 -8.988 -14.141 1.00 72.00 115 HIS A C 1
ATOM 920 O O . HIS A 1 115 ? 6.562 -9.436 -13.009 1.00 72.00 115 HIS A O 1
ATOM 926 N N . TYR A 1 116 ? 5.476 -8.052 -14.408 1.00 72.25 116 TYR A N 1
ATOM 927 C CA . TYR A 1 116 ? 4.562 -7.495 -13.414 1.00 72.25 116 TYR A CA 1
ATOM 928 C C . TYR A 1 116 ? 3.357 -8.415 -13.193 1.00 72.25 116 TYR A C 1
ATOM 930 O O . TYR A 1 116 ? 2.652 -8.778 -14.135 1.00 72.25 116 TYR A O 1
ATOM 938 N N . SER A 1 117 ? 3.095 -8.764 -11.935 1.00 82.75 117 SER A N 1
ATOM 939 C CA . SER A 1 117 ? 1.931 -9.552 -11.516 1.00 82.75 117 SER A CA 1
ATOM 940 C C . SER A 1 117 ? 1.084 -8.773 -10.509 1.00 82.75 117 SER A C 1
ATOM 942 O O . SER A 1 117 ? 1.498 -7.724 -10.020 1.00 82.75 117 SER A O 1
ATOM 944 N N . THR A 1 118 ? -0.083 -9.303 -10.140 1.00 86.44 118 THR A N 1
ATOM 945 C CA . THR A 1 118 ? -0.924 -8.731 -9.074 1.00 86.44 118 THR A CA 1
ATOM 946 C C . THR A 1 118 ? -0.198 -8.622 -7.728 1.00 86.44 118 THR A C 1
ATOM 948 O O . THR A 1 118 ? -0.555 -7.771 -6.918 1.00 86.44 118 THR A O 1
ATOM 951 N N . ALA A 1 119 ? 0.841 -9.432 -7.485 1.00 84.81 119 ALA A N 1
ATOM 952 C CA . ALA A 1 119 ? 1.591 -9.430 -6.231 1.00 84.81 119 ALA A CA 1
ATOM 953 C C . ALA A 1 119 ? 2.297 -8.093 -5.935 1.00 84.81 119 ALA A C 1
ATOM 955 O O . ALA A 1 119 ? 2.410 -7.736 -4.763 1.00 84.81 119 ALA A O 1
ATOM 956 N N . ILE A 1 120 ? 2.698 -7.325 -6.959 1.00 87.31 120 ILE A N 1
ATOM 957 C CA . ILE A 1 120 ? 3.411 -6.048 -6.762 1.00 87.31 120 ILE A CA 1
ATOM 958 C C . ILE A 1 120 ? 2.510 -5.000 -6.098 1.00 87.31 120 ILE A C 1
ATOM 960 O O . ILE A 1 120 ? 2.925 -4.332 -5.157 1.00 87.31 120 ILE A O 1
ATOM 964 N N . ASP A 1 121 ? 1.246 -4.920 -6.525 1.00 88.94 121 ASP A N 1
ATOM 965 C CA . ASP A 1 121 ? 0.254 -4.027 -5.927 1.00 88.94 121 ASP A CA 1
ATOM 966 C C . ASP A 1 121 ? -0.063 -4.490 -4.497 1.00 88.94 121 ASP A C 1
ATOM 968 O O . ASP A 1 121 ? -0.191 -3.676 -3.585 1.00 88.94 121 ASP A O 1
ATOM 972 N N . MET A 1 122 ? -0.123 -5.808 -4.266 1.00 89.38 122 MET A N 1
ATOM 973 C CA . MET A 1 122 ? -0.368 -6.357 -2.930 1.00 89.38 122 MET A CA 1
ATOM 974 C C . MET A 1 122 ? 0.808 -6.148 -1.967 1.00 89.38 122 MET A C 1
ATOM 976 O O . MET A 1 122 ? 0.581 -6.013 -0.764 1.00 89.38 122 MET A O 1
ATOM 980 N N . TRP A 1 123 ? 2.045 -6.059 -2.464 1.00 89.56 123 TRP A N 1
ATOM 981 C CA . TRP A 1 123 ? 3.185 -5.603 -1.670 1.00 89.56 123 TRP A CA 1
ATOM 982 C C . TRP A 1 123 ? 2.976 -4.164 -1.192 1.00 89.56 123 TRP A C 1
ATOM 984 O O . TRP A 1 123 ? 3.035 -3.900 0.011 1.00 89.56 123 TRP A O 1
ATOM 994 N N . SER A 1 124 ? 2.642 -3.252 -2.109 1.00 91.00 124 SER A N 1
ATOM 995 C CA . SER A 1 124 ? 2.353 -1.856 -1.777 1.00 91.00 124 SER A CA 1
ATOM 996 C C . SER A 1 124 ? 1.210 -1.730 -0.765 1.00 91.00 124 SER A C 1
ATOM 998 O O . SER A 1 124 ? 1.341 -1.002 0.218 1.00 91.00 124 SER A O 1
ATOM 1000 N N . VAL A 1 125 ? 0.129 -2.506 -0.930 1.00 91.25 125 VAL A N 1
ATOM 1001 C CA . VAL A 1 125 ? -0.980 -2.592 0.042 1.00 91.25 125 VAL A CA 1
ATOM 1002 C C . VAL A 1 125 ? -0.481 -3.005 1.433 1.00 91.25 125 VAL A C 1
ATOM 1004 O O . VAL A 1 125 ? -0.877 -2.384 2.417 1.00 91.25 125 VAL A O 1
ATOM 1007 N N . ARG A 1 126 ? 0.423 -3.992 1.551 1.00 88.69 126 ARG A N 1
ATOM 1008 C CA . ARG A 1 126 ? 1.005 -4.389 2.852 1.00 88.69 126 ARG A CA 1
ATOM 1009 C C . ARG A 1 126 ? 1.826 -3.265 3.490 1.00 88.69 126 ARG A C 1
ATOM 1011 O O . ARG A 1 126 ? 1.679 -3.032 4.689 1.00 88.69 126 ARG A O 1
ATOM 1018 N N . CYS A 1 127 ? 2.641 -2.550 2.713 1.00 88.62 127 CYS A N 1
ATOM 1019 C CA . CYS A 1 127 ? 3.395 -1.389 3.201 1.00 88.62 127 CYS A CA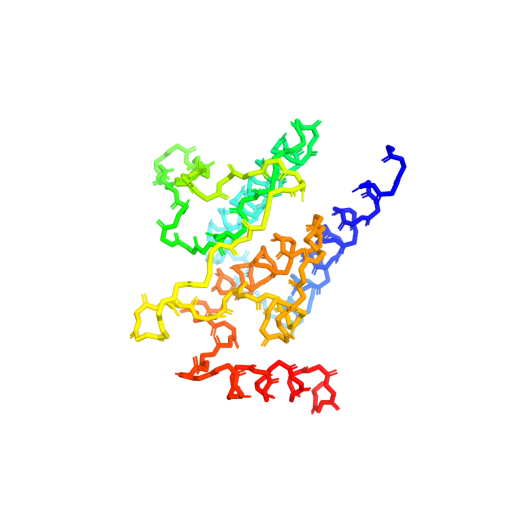 1
ATOM 1020 C C . CYS A 1 127 ? 2.459 -0.273 3.698 1.00 88.62 127 CYS A C 1
ATOM 1022 O O . CYS A 1 127 ? 2.649 0.235 4.802 1.00 88.62 127 CYS A O 1
ATOM 1024 N N . ILE A 1 128 ? 1.405 0.041 2.936 1.00 89.12 128 ILE A N 1
ATOM 1025 C CA . ILE A 1 128 ? 0.371 1.022 3.305 1.00 89.12 128 ILE A CA 1
ATOM 1026 C C . ILE A 1 128 ? -0.374 0.593 4.579 1.00 89.12 128 ILE A C 1
ATOM 1028 O O . ILE A 1 128 ? -0.614 1.413 5.460 1.00 89.12 128 ILE A O 1
ATOM 1032 N N . PHE A 1 129 ? -0.718 -0.690 4.723 1.00 87.25 129 PHE A N 1
ATOM 1033 C CA . PHE A 1 129 ? -1.405 -1.203 5.915 1.00 87.25 129 PHE A CA 1
ATOM 1034 C C . PHE A 1 129 ? -0.542 -1.084 7.173 1.00 87.25 129 PHE A C 1
ATOM 1036 O O . PHE A 1 129 ? -1.043 -0.675 8.223 1.00 87.25 129 PHE A O 1
ATOM 1043 N N . ALA A 1 130 ? 0.747 -1.413 7.062 1.00 82.19 130 ALA A N 1
ATOM 1044 C CA . ALA A 1 130 ? 1.702 -1.245 8.148 1.00 82.19 130 ALA A CA 1
ATOM 1045 C C . ALA A 1 130 ? 1.886 0.236 8.515 1.00 82.19 130 ALA A C 1
ATOM 1047 O O . ALA A 1 130 ? 1.934 0.563 9.697 1.00 82.19 130 ALA A O 1
ATOM 1048 N N . GLU A 1 131 ? 1.918 1.136 7.530 1.00 85.69 131 GLU A N 1
ATOM 1049 C CA . GLU A 1 131 ? 1.984 2.580 7.764 1.00 85.69 131 GLU A CA 1
ATOM 1050 C C . GLU A 1 131 ? 0.724 3.129 8.442 1.00 85.69 131 GLU A C 1
ATOM 1052 O O . GLU A 1 131 ? 0.841 3.864 9.419 1.00 85.69 131 GLU A O 1
ATOM 1057 N N . MET A 1 132 ? -0.475 2.727 8.006 1.00 81.88 132 MET A N 1
ATOM 1058 C CA . MET A 1 132 ? -1.729 3.117 8.664 1.00 81.88 132 MET A CA 1
ATOM 1059 C C . MET A 1 132 ? -1.743 2.709 10.146 1.00 81.88 132 MET A C 1
ATOM 1061 O O . MET A 1 132 ? -2.173 3.492 10.990 1.00 81.88 132 MET A O 1
ATOM 1065 N N . ALA A 1 133 ? -1.232 1.515 10.468 1.00 77.69 133 ALA A N 1
ATOM 1066 C CA . ALA A 1 133 ? -1.139 1.020 11.842 1.00 77.69 133 ALA A CA 1
ATOM 1067 C C . ALA A 1 133 ? -0.024 1.692 12.670 1.00 77.69 133 ALA A C 1
ATOM 1069 O O . ALA A 1 133 ? -0.173 1.850 13.879 1.00 77.69 133 ALA A O 1
ATOM 1070 N N . ARG A 1 134 ? 1.098 2.076 12.043 1.00 76.44 134 ARG A N 1
ATOM 1071 C CA . ARG A 1 134 ? 2.298 2.608 12.724 1.00 76.44 134 ARG A CA 1
ATOM 1072 C C . ARG A 1 134 ? 2.433 4.132 12.695 1.00 76.44 134 ARG A C 1
ATOM 1074 O O . ARG A 1 134 ? 3.295 4.659 13.388 1.00 76.44 134 ARG A O 1
ATOM 1081 N N . ARG A 1 135 ? 1.640 4.825 11.871 1.00 81.62 135 ARG A N 1
ATOM 1082 C CA . ARG A 1 135 ? 1.776 6.256 11.517 1.00 81.62 135 ARG A CA 1
ATOM 1083 C C . ARG A 1 135 ? 3.129 6.636 10.898 1.00 81.62 135 ARG A C 1
ATOM 1085 O O . ARG A 1 135 ? 3.498 7.804 10.884 1.00 81.62 135 ARG A O 1
ATOM 1092 N N . GLN A 1 136 ? 3.858 5.651 10.376 1.00 82.56 136 GLN A N 1
ATOM 1093 C CA . GLN A 1 136 ? 5.195 5.803 9.809 1.00 82.56 136 GLN A CA 1
ATOM 1094 C C . GLN A 1 136 ? 5.398 4.758 8.706 1.00 82.56 136 GLN A C 1
ATOM 1096 O O . GLN A 1 136 ? 5.089 3.582 8.920 1.00 82.56 136 GLN A O 1
ATOM 1101 N N . ALA A 1 137 ? 5.933 5.172 7.552 1.00 86.56 137 ALA A N 1
ATOM 1102 C CA . ALA A 1 137 ? 6.215 4.279 6.430 1.00 86.56 137 ALA A CA 1
ATOM 1103 C C . ALA A 1 137 ? 7.140 3.123 6.848 1.00 86.56 137 ALA A C 1
ATOM 1105 O O . ALA A 1 137 ? 8.122 3.337 7.564 1.00 86.56 137 ALA A O 1
ATOM 1106 N N . LEU A 1 138 ? 6.806 1.903 6.411 1.00 85.75 138 LEU A N 1
ATOM 1107 C CA . LEU A 1 138 ? 7.433 0.658 6.880 1.00 85.75 138 LEU A CA 1
ATOM 1108 C C . LEU A 1 138 ? 8.915 0.534 6.485 1.00 85.75 138 LEU A C 1
ATOM 1110 O O . LEU A 1 138 ? 9.716 0.028 7.268 1.00 85.75 138 LEU A O 1
ATOM 1114 N N . PHE A 1 139 ? 9.262 0.999 5.285 1.00 90.25 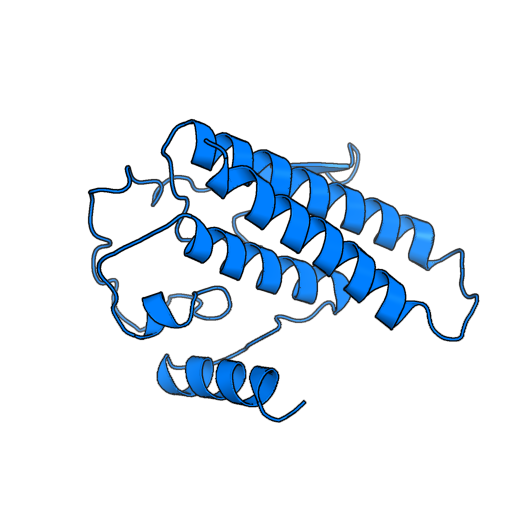139 PHE A N 1
ATOM 1115 C CA . PHE A 1 139 ? 10.605 0.953 4.714 1.00 90.25 139 PHE A CA 1
ATOM 1116 C C . PHE A 1 139 ? 10.916 2.322 4.114 1.00 90.25 139 PHE A C 1
ATOM 1118 O O . PHE A 1 139 ? 10.162 2.784 3.263 1.00 90.25 139 PHE A O 1
ATOM 1125 N N . GLN A 1 140 ? 11.987 2.967 4.573 1.00 89.88 140 GLN A N 1
ATOM 1126 C CA . GLN A 1 140 ? 12.368 4.322 4.164 1.00 89.88 140 GLN A CA 1
ATOM 1127 C C . GLN A 1 140 ? 13.796 4.305 3.616 1.00 89.88 140 GLN A C 1
ATOM 1129 O O . GLN A 1 140 ? 14.720 4.801 4.247 1.00 89.88 140 GLN A O 1
ATOM 1134 N N . GLY A 1 141 ? 13.985 3.632 2.478 1.00 88.69 141 GLY A N 1
ATOM 1135 C CA . GLY A 1 141 ? 15.249 3.652 1.750 1.00 88.69 141 GLY A CA 1
ATOM 1136 C C . GLY A 1 141 ? 15.330 4.826 0.778 1.00 88.69 141 GLY A C 1
ATOM 1137 O O . GLY A 1 141 ? 14.396 5.055 0.006 1.00 88.69 141 GLY A O 1
ATOM 1138 N N . ASP A 1 142 ? 16.473 5.509 0.782 1.00 87.25 142 ASP A N 1
ATOM 1139 C CA . ASP A 1 142 ? 16.801 6.638 -0.101 1.00 87.25 142 ASP A CA 1
ATOM 1140 C C . ASP A 1 142 ? 17.438 6.169 -1.426 1.00 87.25 142 ASP A C 1
ATOM 1142 O O . ASP A 1 142 ? 17.624 6.939 -2.364 1.00 87.25 142 ASP A O 1
ATOM 1146 N N . SER A 1 143 ? 17.742 4.871 -1.528 1.00 88.81 143 SER A N 1
ATOM 1147 C CA . SER A 1 143 ? 18.202 4.186 -2.740 1.00 88.81 143 SER A CA 1
ATOM 1148 C C . SER A 1 143 ? 17.571 2.797 -2.855 1.00 88.81 143 SER A C 1
ATOM 1150 O O . SER A 1 143 ? 17.122 2.221 -1.863 1.00 88.81 143 SER A O 1
ATOM 1152 N N . GLU A 1 144 ? 17.566 2.212 -4.057 1.00 88.50 144 GLU A N 1
ATOM 1153 C CA . GLU A 1 144 ? 17.014 0.865 -4.289 1.00 88.50 144 GLU A CA 1
ATOM 1154 C C . GLU A 1 144 ? 17.754 -0.203 -3.471 1.00 88.50 144 GLU A C 1
ATOM 1156 O O . GLU A 1 144 ? 17.129 -1.110 -2.922 1.00 88.50 144 GLU A O 1
ATOM 1161 N N . PHE A 1 145 ? 19.071 -0.041 -3.304 1.00 90.56 145 PHE A N 1
ATOM 1162 C CA . PHE A 1 145 ? 19.901 -0.897 -2.458 1.00 90.56 145 PHE A CA 1
ATOM 1163 C C . PHE A 1 145 ? 19.521 -0.793 -0.973 1.00 90.56 145 PHE A C 1
ATOM 1165 O O . PHE A 1 145 ? 19.271 -1.811 -0.329 1.00 90.56 145 PHE A O 1
ATOM 1172 N N . GLN A 1 146 ? 19.409 0.423 -0.431 1.00 91.44 146 GLN A N 1
ATOM 1173 C CA . GLN A 1 146 ? 19.007 0.649 0.962 1.00 91.44 146 GLN A CA 1
ATOM 1174 C C . GLN A 1 146 ? 17.572 0.168 1.223 1.00 91.44 146 GLN A C 1
ATOM 1176 O O . GLN A 1 146 ? 17.306 -0.476 2.236 1.00 91.44 146 GLN A O 1
ATOM 1181 N N . GLN A 1 147 ? 16.653 0.409 0.284 1.00 91.62 147 GLN A N 1
ATOM 1182 C CA . GLN A 1 147 ? 15.278 -0.081 0.348 1.00 91.62 147 GLN A CA 1
ATOM 1183 C C . GLN A 1 147 ? 15.241 -1.618 0.391 1.00 91.62 147 GLN A C 1
ATOM 1185 O O . GLN A 1 147 ? 14.567 -2.188 1.249 1.00 91.62 147 GLN A O 1
ATOM 1190 N N . LEU A 1 148 ? 16.011 -2.300 -0.467 1.00 90.88 148 LEU A N 1
ATOM 1191 C CA . LEU A 1 148 ? 16.166 -3.757 -0.415 1.00 90.88 148 LEU A CA 1
ATOM 1192 C C . LEU A 1 148 ? 16.761 -4.225 0.921 1.00 90.88 148 LEU A C 1
ATOM 1194 O O . LEU A 1 148 ? 16.233 -5.169 1.506 1.00 90.88 148 LEU A O 1
ATOM 1198 N N . LEU A 1 149 ? 17.798 -3.562 1.448 1.00 91.06 149 LEU A N 1
ATOM 1199 C CA . LEU A 1 149 ? 18.373 -3.897 2.758 1.00 91.06 149 LEU A CA 1
ATOM 1200 C C . LEU A 1 149 ? 17.336 -3.809 3.886 1.00 91.06 149 LEU A C 1
ATOM 1202 O O . LEU A 1 149 ? 17.243 -4.745 4.678 1.00 91.06 149 LEU A O 1
ATOM 1206 N N . HIS A 1 150 ? 16.525 -2.747 3.941 1.00 87.69 150 HIS A N 1
ATOM 1207 C CA . HIS A 1 150 ? 15.446 -2.623 4.929 1.00 87.69 150 HIS A CA 1
ATOM 1208 C C . HIS A 1 150 ? 14.417 -3.759 4.811 1.00 87.69 150 HIS A C 1
ATOM 1210 O O . HIS A 1 150 ? 13.996 -4.315 5.829 1.00 87.69 150 HIS A O 1
ATOM 1216 N N . ILE A 1 151 ? 14.053 -4.141 3.582 1.00 86.94 151 ILE A N 1
ATOM 1217 C CA . ILE A 1 151 ? 13.132 -5.252 3.307 1.00 86.94 151 ILE A CA 1
ATOM 1218 C C . ILE A 1 151 ? 13.716 -6.589 3.790 1.00 86.94 151 ILE A C 1
ATOM 1220 O O . ILE A 1 151 ? 13.029 -7.347 4.482 1.00 86.94 151 ILE A O 1
ATOM 1224 N N . PHE A 1 152 ? 14.980 -6.881 3.465 1.00 85.88 152 PHE A N 1
ATOM 1225 C CA . PHE A 1 152 ? 15.648 -8.116 3.884 1.00 85.88 152 PHE A CA 1
ATOM 1226 C C . PHE A 1 152 ? 15.815 -8.187 5.407 1.00 85.88 152 PHE A C 1
ATOM 1228 O O . PHE A 1 152 ? 15.439 -9.192 6.008 1.00 85.88 152 PHE A O 1
ATOM 1235 N N . TRP A 1 153 ? 16.282 -7.114 6.051 1.00 80.75 153 TRP A N 1
ATOM 1236 C CA . TRP A 1 153 ? 16.423 -7.056 7.512 1.00 80.75 153 TRP A CA 1
ATOM 1237 C C . TRP A 1 153 ? 15.103 -7.318 8.241 1.00 80.75 153 TRP A C 1
ATOM 1239 O O . TRP A 1 153 ? 15.064 -8.091 9.194 1.00 80.75 153 TRP A O 1
ATOM 1249 N N . TYR A 1 154 ? 14.008 -6.718 7.773 1.00 78.94 154 TYR A N 1
ATOM 1250 C CA . TYR A 1 154 ? 12.687 -6.927 8.366 1.00 78.94 154 TYR A CA 1
ATOM 1251 C C . TYR A 1 154 ? 12.135 -8.344 8.152 1.00 78.94 154 TYR A C 1
ATOM 1253 O O . TYR A 1 154 ? 11.320 -8.797 8.945 1.00 78.94 154 TYR A O 1
ATOM 1261 N N . THR A 1 155 ? 12.558 -9.035 7.089 1.00 71.88 155 THR A N 1
ATOM 1262 C CA . THR A 1 155 ? 12.043 -10.368 6.724 1.00 71.88 155 THR A CA 1
ATOM 1263 C C . THR A 1 155 ? 12.836 -11.517 7.359 1.00 71.88 155 THR A C 1
ATOM 1265 O O . THR A 1 155 ? 12.279 -12.593 7.551 1.00 71.88 155 THR A O 1
ATOM 1268 N N . PHE A 1 156 ? 14.125 -11.313 7.659 1.00 69.75 156 PHE A N 1
ATOM 1269 C CA . PHE A 1 156 ? 15.043 -12.387 8.074 1.00 69.75 156 PHE A CA 1
ATOM 1270 C C . PHE A 1 156 ? 15.712 -12.182 9.446 1.00 69.75 156 PHE A C 1
ATOM 1272 O O . PHE A 1 156 ? 16.409 -13.084 9.905 1.00 69.75 156 PHE A O 1
ATOM 1279 N N . VAL A 1 157 ? 15.540 -11.021 10.095 1.00 58.50 157 VAL A N 1
ATOM 1280 C CA . VAL A 1 157 ? 16.231 -10.666 11.360 1.00 58.50 157 VAL A CA 1
ATOM 1281 C C . VAL A 1 157 ? 15.249 -10.261 12.480 1.00 58.50 157 VAL A C 1
ATOM 1283 O O . VAL A 1 157 ? 15.669 -9.930 13.588 1.00 58.50 157 VAL A O 1
ATOM 1286 N N . LYS A 1 158 ? 13.935 -10.292 12.220 1.00 47.81 158 LYS A N 1
ATOM 1287 C CA . LYS A 1 158 ? 12.858 -10.049 13.193 1.00 47.81 158 LYS A CA 1
ATOM 1288 C C . LYS A 1 158 ? 11.787 -11.129 13.120 1.00 47.81 158 LYS A C 1
ATOM 1290 O O . LYS A 1 158 ? 11.161 -11.344 14.179 1.00 47.81 158 LYS A O 1
#

Secondary structure (DSSP, 8-state):
-HHHHHHHHHHHHHHHHHHHHH-SS---TTHHHHHHHHHHHHHHHHHHHHHHHHHTTEE-S---GGGEEEETTTTEEEE--GGG-EETTSPPP---GGG---TT--HHHHTT-S---HHHHHHHHHHHHHHHHHSS-S---SSHHHHHHHHHHHHH--

pLDDT: mean 72.83, std 18.43, range [29.36, 92.38]

Foldseek 3Di:
DVVVVVLLVVVVVVLVVVVVVVPPDDPVVPPCPVLVVLLVLQLVLLSVQLVVCVVVQWDQQQQDPVQWDADPVVSDIDGHDSVVTDHQPDFDPDDDLQDHFCLQADLCVLVVDRRDDSVRVVSSSVQVSVCSVVVDGQAHDSHSVSSNVSVCCVVPVD

Radius of gyration: 16.22 Å; chains: 1; bounding box: 38×32×48 Å